Protein AF-A0A6G6ZBJ4-F1 (afdb_monomer_lite)

Organism: NCBI:txid1291243

Foldseek 3Di:
DVLLVQLVVLLVVLPPDVHLPCPPVCDPPCNPVVVPDCSSVSNVVSVVSVLVVLLVVLVVLLCCLVPVPDPPDDNVRDDVVSVVSNVVSVVSNVPSVD

InterPro domains:
  IPR000883 Cytochrome c oxidase subunit I [PF00115] (1-98)
  IPR000883 Cytochrome c oxidase subunit I [PR01165] (1-5)
  IPR000883 Cytochrome c oxidase subunit I [PR01165] (20-32)
  IPR000883 Cytochrome c oxidase subunit I [PR01165] (51-69)
  IPR000883 Cytochrome c oxidase subunit I [PR01165] (80-98)
  IPR000883 Cytochrome c oxidase subunit I [PTHR10422] (1-98)
  IPR023616 Cytochrome c oxidase-like, subunit I domain [PS50855] (1-98)
  IPR036927 Cytochrome c oxidase-like, subunit I superfamily [G3DSA:1.20.210.10] (1-98)
  IPR036927 Cytochrome c oxidase-like, subunit I superfamily [SSF81442] (1-98)

Secondary structure (DSSP, 8-state):
-TTHHHHHHHHHHTTSTT--TTTTTT-TTIIIII--SHHHHHHHHHHHHHHHHHHHHHHHHHHHHHHSS-TTS-GGGS-HHHHHHHHHHHHHHHHTT-

Sequence (98 aa):
FWLLPPSIMLLLMGLSGDGAGTGWTVYPPLSTFYHSGMSVDFTIFSLHLAGVSSILGALNFISTILNLKTKSLNMEKTSLFVWSVILTAILLLLSLPV

Structure (mmCIF, N/CA/C/O backbone):
data_AF-A0A6G6ZBJ4-F1
#
_entry.id   AF-A0A6G6ZBJ4-F1
#
loop_
_atom_site.group_PDB
_atom_site.id
_atom_site.type_symbol
_atom_site.label_atom_id
_atom_site.label_alt_id
_atom_site.label_comp_id
_atom_site.label_asym_id
_atom_site.label_entity_id
_atom_site.label_seq_id
_atom_site.pdbx_PDB_ins_code
_atom_site.Cartn_x
_atom_site.Cartn_y
_atom_site.Cartn_z
_atom_site.occupancy
_atom_site.B_iso_or_equiv
_atom_site.auth_seq_id
_atom_site.auth_comp_id
_atom_site.auth_asym_id
_atom_site.auth_atom_id
_atom_site.pdbx_PDB_model_num
ATOM 1 N N . PHE A 1 1 ? -0.796 -10.978 2.931 1.00 94.1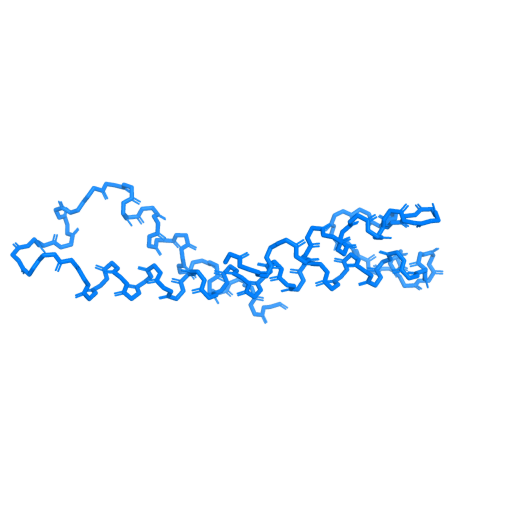9 1 PHE A N 1
ATOM 2 C CA . PHE A 1 1 ? 0.417 -11.824 2.874 1.00 94.19 1 PHE A CA 1
ATOM 3 C C . PHE A 1 1 ? 0.644 -12.386 1.478 1.00 94.19 1 PHE A C 1
ATOM 5 O O . PHE A 1 1 ? 1.629 -12.005 0.877 1.00 94.19 1 PHE A O 1
ATOM 12 N N . TRP A 1 2 ? -0.252 -13.212 0.924 1.00 97.06 2 TRP A N 1
ATOM 13 C CA . TRP A 1 2 ? -0.021 -13.919 -0.351 1.00 97.06 2 TRP A CA 1
ATOM 14 C C . TRP A 1 2 ? 0.225 -13.058 -1.600 1.00 97.06 2 TRP A C 1
ATOM 16 O O . TRP A 1 2 ? 0.738 -13.579 -2.579 1.00 97.06 2 TRP A O 1
ATOM 26 N N . LEU A 1 3 ? -0.079 -11.759 -1.567 1.00 97.75 3 LEU A N 1
ATOM 27 C CA . LEU A 1 3 ? 0.266 -10.828 -2.649 1.00 97.75 3 LEU A CA 1
ATOM 28 C C . LEU A 1 3 ? 1.724 -10.331 -2.588 1.00 97.75 3 LEU A C 1
ATOM 30 O O . LEU A 1 3 ? 2.244 -9.868 -3.598 1.00 97.75 3 LEU A O 1
ATOM 34 N N . LEU A 1 4 ? 2.401 -10.464 -1.439 1.00 97.94 4 LEU A N 1
ATOM 35 C CA . LEU A 1 4 ? 3.785 -10.011 -1.254 1.00 97.94 4 LEU A CA 1
ATOM 36 C C . LEU A 1 4 ? 4.830 -10.919 -1.930 1.00 97.94 4 LEU A C 1
ATOM 38 O O . LEU A 1 4 ? 5.763 -10.388 -2.527 1.00 97.94 4 LEU A O 1
ATOM 42 N N . PRO A 1 5 ? 4.727 -12.266 -1.900 1.00 98.25 5 PRO A N 1
ATOM 43 C CA . PRO A 1 5 ? 5.671 -13.096 -2.645 1.00 98.25 5 PRO A CA 1
ATOM 44 C C . PRO A 1 5 ? 5.640 -12.821 -4.162 1.00 98.25 5 PRO A C 1
ATOM 46 O O . PRO A 1 5 ? 6.710 -12.598 -4.729 1.00 98.25 5 PRO A O 1
ATOM 49 N N . PRO A 1 6 ? 4.464 -12.729 -4.824 1.00 98.00 6 PRO A N 1
ATOM 50 C CA . PRO A 1 6 ? 4.392 -12.307 -6.221 1.00 98.00 6 PRO A CA 1
ATOM 51 C C . PRO A 1 6 ? 4.907 -10.883 -6.457 1.00 98.00 6 PRO A C 1
ATOM 53 O O . PRO A 1 6 ? 5.586 -10.659 -7.455 1.00 98.00 6 PRO A O 1
ATOM 56 N N . SER A 1 7 ? 4.649 -9.927 -5.551 1.00 98.31 7 SER A N 1
ATOM 57 C CA . SER A 1 7 ? 5.170 -8.561 -5.708 1.00 98.31 7 SER A CA 1
ATOM 58 C C . SER A 1 7 ? 6.700 -8.544 -5.710 1.00 98.31 7 SER A C 1
ATOM 60 O O . SER A 1 7 ? 7.316 -7.952 -6.589 1.00 98.31 7 SER A O 1
ATOM 62 N N . ILE A 1 8 ? 7.336 -9.260 -4.781 1.00 98.19 8 ILE A N 1
ATOM 63 C CA . ILE A 1 8 ? 8.799 -9.370 -4.729 1.00 98.19 8 ILE A CA 1
ATOM 64 C C . ILE A 1 8 ? 9.338 -10.070 -5.981 1.00 98.19 8 ILE A C 1
ATOM 66 O O . ILE A 1 8 ? 10.340 -9.623 -6.531 1.00 98.19 8 ILE A O 1
ATOM 70 N N . MET A 1 9 ? 8.672 -11.120 -6.476 1.00 98.06 9 MET A N 1
ATOM 71 C CA . MET A 1 9 ? 9.073 -11.767 -7.731 1.00 98.06 9 MET A CA 1
ATOM 72 C C . MET A 1 9 ? 9.038 -10.796 -8.915 1.00 98.06 9 MET A C 1
ATOM 74 O O . MET A 1 9 ? 10.004 -10.741 -9.673 1.00 98.06 9 MET A O 1
ATOM 78 N N . LEU A 1 10 ? 7.980 -9.991 -9.045 1.00 97.75 10 LEU A N 1
ATOM 79 C CA . LEU A 1 10 ? 7.899 -8.957 -10.079 1.00 97.75 10 LEU A CA 1
ATOM 80 C C . LEU A 1 10 ? 8.994 -7.899 -9.914 1.00 97.75 10 LEU A C 1
ATOM 82 O O . LEU A 1 10 ? 9.611 -7.511 -10.899 1.00 97.75 10 LEU A O 1
ATOM 86 N N . LEU A 1 11 ? 9.300 -7.479 -8.681 1.00 97.06 11 LEU A N 1
ATOM 87 C CA . LEU A 1 11 ? 10.390 -6.531 -8.433 1.00 97.06 11 LEU A CA 1
ATOM 88 C C . LEU A 1 11 ? 11.737 -7.081 -8.918 1.00 97.06 11 LEU A C 1
ATOM 90 O O . LEU A 1 11 ? 12.503 -6.367 -9.555 1.00 97.06 11 LEU A O 1
ATOM 94 N N . LEU A 1 12 ? 12.009 -8.360 -8.644 1.00 96.88 12 LEU A N 1
ATOM 95 C CA . LEU A 1 12 ? 13.229 -9.035 -9.087 1.00 96.88 12 LEU A CA 1
ATOM 96 C C . LEU A 1 12 ? 13.278 -9.181 -10.614 1.00 96.88 12 LEU A C 1
ATOM 98 O O . LEU A 1 12 ? 14.336 -8.996 -11.205 1.00 96.88 12 LEU A O 1
ATOM 102 N N . MET A 1 13 ? 12.145 -9.449 -11.271 1.00 95.56 13 MET A N 1
ATOM 103 C CA . MET A 1 13 ? 12.053 -9.422 -12.739 1.00 95.56 13 MET A CA 1
ATOM 104 C C . MET A 1 13 ? 12.282 -8.012 -13.309 1.00 95.56 13 MET A C 1
ATOM 106 O O . MET A 1 13 ? 12.845 -7.868 -14.395 1.00 95.56 13 MET A O 1
ATOM 110 N N . GLY A 1 14 ? 11.927 -6.972 -12.551 1.00 93.31 14 GLY A N 1
ATOM 111 C CA . GLY A 1 14 ? 12.235 -5.571 -12.841 1.00 93.31 14 GLY A CA 1
ATOM 112 C C . GLY A 1 14 ? 13.732 -5.238 -12.877 1.00 93.31 14 GLY A C 1
ATOM 113 O O . GLY A 1 14 ? 14.098 -4.171 -13.358 1.00 93.31 14 GLY A O 1
ATOM 114 N N . LEU A 1 15 ? 14.611 -6.145 -12.431 1.00 91.56 15 LEU A N 1
ATOM 115 C CA . LEU A 1 15 ? 16.070 -6.020 -12.561 1.00 91.56 15 LEU A CA 1
ATOM 116 C C . LEU A 1 15 ? 16.604 -6.516 -13.916 1.00 91.56 15 LEU A C 1
ATOM 118 O O . LEU A 1 15 ? 17.809 -6.489 -14.143 1.00 91.56 15 LEU A O 1
ATOM 122 N N . SER A 1 16 ? 15.736 -7.009 -14.804 1.00 89.06 16 SER A N 1
ATOM 123 C CA . SER A 1 16 ? 16.140 -7.464 -16.137 1.00 89.06 16 SER A CA 1
ATOM 124 C C . SER A 1 16 ? 16.609 -6.313 -17.040 1.00 89.06 16 SER A C 1
ATOM 126 O O . SER A 1 16 ? 16.140 -5.178 -16.929 1.00 89.06 16 SER A O 1
ATOM 128 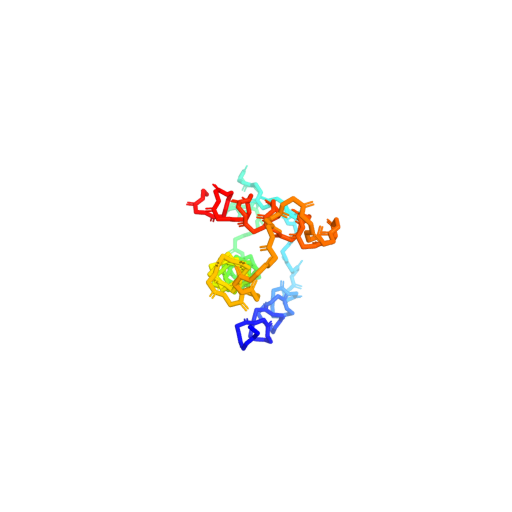N N . GLY A 1 17 ? 17.537 -6.614 -17.957 1.00 86.94 17 GLY A N 1
ATOM 129 C CA . GLY A 1 17 ? 18.163 -5.610 -18.825 1.00 86.94 17 GLY A CA 1
ATOM 130 C C . GLY A 1 17 ? 18.964 -4.591 -18.013 1.00 86.94 17 GLY A C 1
ATOM 131 O O . GLY A 1 17 ? 19.741 -4.973 -17.143 1.00 86.94 17 GLY A O 1
ATOM 132 N N . ASP A 1 18 ? 18.726 -3.305 -18.268 1.00 84.56 18 ASP A N 1
ATOM 133 C CA . ASP A 1 18 ? 19.316 -2.198 -17.498 1.00 84.56 18 ASP A CA 1
ATOM 134 C C . ASP A 1 18 ? 18.545 -1.890 -16.193 1.00 84.56 18 ASP A C 1
ATOM 136 O O . ASP A 1 18 ? 18.896 -0.970 -15.453 1.00 84.56 18 ASP A O 1
ATOM 140 N N . GLY A 1 19 ? 17.479 -2.647 -15.897 1.00 89.12 19 GLY A N 1
ATOM 141 C CA . GLY A 1 19 ? 16.625 -2.460 -14.726 1.00 89.12 19 GLY A CA 1
ATOM 142 C C . GLY A 1 19 ? 15.746 -1.201 -14.779 1.00 89.12 19 GLY A C 1
ATOM 143 O O . GLY A 1 19 ? 15.665 -0.499 -15.791 1.00 89.12 19 GLY A O 1
ATOM 144 N N . ALA A 1 20 ? 15.040 -0.920 -13.681 1.00 89.19 20 ALA A N 1
ATOM 145 C CA . ALA A 1 20 ? 14.269 0.312 -13.502 1.00 89.19 20 ALA A CA 1
ATOM 146 C C . ALA A 1 20 ? 15.166 1.446 -12.963 1.00 89.19 20 ALA A C 1
ATOM 148 O O . ALA A 1 20 ? 15.151 1.774 -11.776 1.00 89.19 20 ALA A O 1
ATOM 149 N N . GLY A 1 21 ? 15.958 2.063 -13.847 1.00 89.31 21 GLY A N 1
ATOM 150 C CA . GLY A 1 21 ? 16.888 3.164 -13.535 1.00 89.31 21 GLY A CA 1
ATOM 151 C C . GLY A 1 21 ? 16.235 4.515 -13.198 1.00 89.31 21 GLY A C 1
ATOM 152 O O . GLY A 1 21 ? 16.885 5.554 -13.231 1.00 89.31 21 GLY A O 1
ATOM 153 N N . THR A 1 22 ? 14.944 4.528 -12.869 1.00 89.69 22 THR A N 1
ATOM 154 C CA . THR A 1 22 ? 14.114 5.734 -12.714 1.00 89.69 22 THR A CA 1
ATOM 155 C C . THR A 1 22 ? 14.099 6.300 -11.291 1.00 89.69 22 THR A C 1
ATOM 157 O O . THR A 1 22 ? 13.352 7.235 -11.002 1.00 89.69 22 THR A O 1
ATOM 160 N N . GLY A 1 23 ? 14.871 5.700 -10.379 1.00 90.50 23 GLY A N 1
ATOM 161 C CA . GLY A 1 23 ? 14.771 5.941 -8.940 1.00 90.50 23 GLY A CA 1
ATOM 162 C C . GLY A 1 23 ? 13.486 5.367 -8.328 1.00 90.50 23 GLY A C 1
ATOM 163 O O . GLY A 1 23 ? 12.601 4.878 -9.029 1.00 90.50 23 GLY A O 1
ATOM 164 N N . TRP A 1 24 ? 13.373 5.438 -6.998 1.00 93.25 24 TRP A N 1
ATOM 165 C CA . TRP A 1 24 ? 12.251 4.845 -6.254 1.00 93.25 24 TRP A CA 1
ATOM 166 C C . TRP A 1 24 ? 10.910 5.571 -6.452 1.00 93.25 24 TRP A C 1
ATOM 168 O O . TRP A 1 24 ? 9.864 4.981 -6.208 1.00 93.25 24 TRP A O 1
ATOM 178 N N . THR A 1 25 ? 10.922 6.832 -6.899 1.00 94.06 25 THR A N 1
ATOM 179 C CA . THR A 1 25 ? 9.709 7.628 -7.158 1.00 94.06 25 THR A CA 1
ATOM 180 C C . THR A 1 25 ? 9.152 7.464 -8.574 1.00 94.06 25 THR A C 1
ATOM 182 O O . THR A 1 25 ? 8.032 7.894 -8.824 1.00 94.06 25 THR A O 1
ATOM 185 N N . VAL A 1 26 ? 9.913 6.867 -9.502 1.00 92.81 26 VAL A N 1
ATOM 186 C CA . VAL A 1 26 ? 9.465 6.531 -10.871 1.00 92.81 26 VAL A CA 1
ATOM 187 C C . VAL A 1 26 ?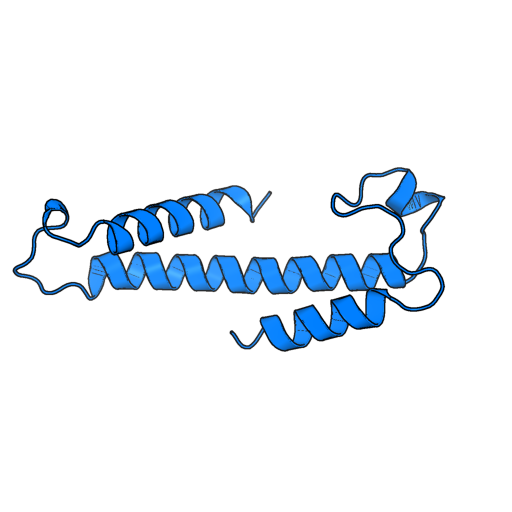 8.889 7.742 -11.643 1.00 92.81 26 VAL A C 1
ATOM 189 O O . VAL A 1 26 ? 7.912 7.635 -12.384 1.00 92.81 26 VAL A O 1
ATOM 192 N N . TYR A 1 27 ? 9.496 8.925 -11.490 1.00 93.00 27 TYR A N 1
ATOM 193 C CA . TYR A 1 27 ? 8.988 10.159 -12.108 1.00 93.00 27 TYR A CA 1
ATOM 194 C C . TYR A 1 27 ? 9.121 10.173 -13.650 1.00 93.00 27 TYR A C 1
ATOM 196 O O . TYR A 1 27 ? 10.209 9.916 -14.181 1.00 93.00 27 TYR A O 1
ATOM 204 N N . PRO A 1 28 ? 8.068 10.579 -14.387 1.00 91.56 28 PRO A N 1
ATOM 205 C CA . PRO A 1 28 ? 8.193 11.020 -15.779 1.00 91.56 28 PRO A CA 1
ATOM 206 C C . PRO A 1 28 ? 9.034 12.312 -15.886 1.00 91.56 28 PRO A C 1
ATOM 208 O O . PRO A 1 28 ? 9.052 13.093 -14.932 1.00 91.56 28 PRO A O 1
ATOM 211 N N . PRO A 1 29 ? 9.716 12.601 -17.018 1.00 92.44 29 PRO A N 1
ATOM 212 C CA . PRO A 1 29 ? 9.784 11.834 -18.269 1.00 92.44 29 PRO A CA 1
ATOM 213 C C . PRO A 1 29 ? 10.774 10.658 -18.240 1.00 92.44 29 PRO A C 1
ATOM 215 O O . PRO A 1 29 ? 10.841 9.892 -19.202 1.00 92.44 29 PRO A O 1
ATOM 218 N N . LEU A 1 30 ? 11.564 10.515 -17.172 1.00 89.56 30 LEU A N 1
ATOM 219 C CA . LEU A 1 30 ? 12.628 9.511 -17.086 1.00 89.56 30 LEU A CA 1
ATOM 220 C C . LEU A 1 30 ? 12.063 8.087 -17.175 1.00 89.56 30 LEU A C 1
ATOM 222 O O . LEU A 1 30 ? 12.592 7.267 -17.922 1.00 89.56 30 LEU A O 1
ATOM 226 N N . SER A 1 31 ? 10.949 7.827 -16.487 1.00 89.50 31 SER A N 1
ATOM 227 C CA . SER A 1 31 ? 10.254 6.536 -16.522 1.00 89.50 31 SER A CA 1
ATOM 228 C C . SER A 1 31 ? 9.497 6.234 -17.811 1.00 89.50 31 SER A C 1
ATOM 230 O O . SER A 1 31 ? 9.101 5.092 -18.003 1.00 89.50 31 SER A O 1
ATOM 232 N N . THR A 1 32 ? 9.312 7.209 -18.706 1.00 87.19 32 THR A N 1
ATOM 233 C CA . THR A 1 32 ? 8.512 7.019 -19.927 1.00 87.19 32 THR A CA 1
ATOM 234 C C . THR A 1 32 ? 9.339 7.086 -21.205 1.00 87.19 32 THR A C 1
ATOM 236 O O . THR A 1 32 ? 9.211 6.214 -22.055 1.00 87.19 32 THR A O 1
ATOM 239 N N . PHE A 1 33 ? 10.187 8.103 -21.374 1.00 85.94 33 PHE A N 1
ATOM 240 C CA . PHE A 1 33 ? 10.912 8.335 -22.633 1.00 85.94 33 PHE A CA 1
ATOM 241 C C . PHE A 1 33 ? 12.334 7.772 -22.632 1.00 85.94 33 PHE A C 1
ATOM 243 O O . PHE A 1 33 ? 12.880 7.507 -23.699 1.00 85.94 33 PHE A O 1
ATOM 250 N N . TYR A 1 34 ? 12.931 7.603 -21.451 1.00 82.00 34 TYR A N 1
ATOM 251 C CA . TYR A 1 34 ? 14.335 7.208 -21.308 1.00 82.00 34 TYR A CA 1
ATOM 252 C C . TYR A 1 34 ? 14.492 5.774 -20.781 1.00 82.00 34 TYR A C 1
ATOM 254 O O . TYR A 1 34 ? 15.378 5.061 -21.237 1.00 82.00 34 TYR A O 1
ATOM 262 N N . HIS A 1 35 ? 13.603 5.323 -19.887 1.00 82.69 35 HIS A N 1
ATOM 263 C CA . HIS A 1 35 ? 13.507 3.932 -19.425 1.00 82.69 35 HIS A CA 1
ATOM 264 C C . HIS A 1 35 ? 12.157 3.308 -19.814 1.00 82.69 35 HIS A C 1
ATOM 266 O O . HIS A 1 35 ? 11.346 2.980 -18.959 1.00 82.69 35 HIS A O 1
ATOM 272 N N . SER A 1 36 ? 11.907 3.121 -21.111 1.00 73.31 36 SER A N 1
ATOM 273 C CA . SER A 1 36 ? 10.657 2.538 -21.639 1.00 73.31 36 SER A CA 1
ATOM 274 C C . SER A 1 36 ? 10.634 0.999 -21.677 1.00 73.31 36 SER A C 1
ATOM 276 O O . SER A 1 36 ? 9.864 0.396 -22.423 1.00 73.31 36 SER A O 1
ATOM 278 N N . GLY A 1 37 ? 11.518 0.343 -20.922 1.00 85.19 37 GLY A N 1
ATOM 279 C CA . GLY A 1 37 ? 11.634 -1.114 -20.907 1.00 85.19 37 GLY A CA 1
ATOM 280 C C . GLY A 1 37 ? 10.614 -1.793 -19.989 1.00 85.19 37 GLY A C 1
ATOM 281 O O . GLY A 1 37 ? 10.158 -1.211 -19.007 1.00 85.19 37 GLY A O 1
ATOM 282 N N . MET A 1 38 ? 10.360 -3.085 -20.237 1.00 91.12 38 MET A N 1
ATOM 283 C CA . MET A 1 38 ? 9.523 -3.946 -19.376 1.00 91.12 38 MET A CA 1
ATOM 284 C C . MET A 1 38 ? 9.983 -3.985 -17.905 1.00 91.12 38 MET A C 1
ATOM 286 O O . MET A 1 38 ? 9.201 -4.329 -17.021 1.00 91.12 38 MET A O 1
ATOM 290 N N . SER A 1 39 ? 11.240 -3.626 -17.621 1.00 93.06 39 SER A N 1
ATOM 291 C CA . SER A 1 39 ? 11.771 -3.509 -16.260 1.00 93.06 39 SER A CA 1
ATOM 292 C C . SER A 1 39 ? 10.984 -2.510 -15.401 1.00 93.06 39 SER A C 1
ATOM 294 O O . SER A 1 39 ? 10.710 -2.779 -14.225 1.00 93.06 39 SER A O 1
ATOM 296 N N . VAL A 1 40 ? 10.573 -1.379 -15.986 1.00 94.81 40 VAL A N 1
ATOM 297 C CA . VAL A 1 40 ? 9.765 -0.359 -15.304 1.00 94.81 40 VAL A CA 1
ATOM 298 C C . VAL A 1 40 ? 8.346 -0.873 -15.081 1.00 94.81 40 VAL A C 1
ATOM 300 O O . VAL A 1 40 ? 7.838 -0.757 -13.967 1.00 94.81 40 VAL A O 1
ATOM 303 N N . ASP A 1 41 ? 7.752 -1.546 -16.068 1.00 94.81 41 ASP A N 1
ATOM 304 C CA . ASP A 1 41 ? 6.408 -2.126 -15.951 1.00 94.81 41 ASP A CA 1
ATOM 305 C C . ASP A 1 41 ? 6.328 -3.168 -14.827 1.00 94.81 41 ASP A C 1
ATOM 307 O O . ASP A 1 41 ? 5.436 -3.109 -13.977 1.00 94.81 41 ASP A O 1
ATOM 311 N N . PHE A 1 42 ? 7.289 -4.096 -14.754 1.00 96.31 42 PHE A N 1
ATOM 312 C CA . PHE A 1 42 ? 7.345 -5.078 -13.667 1.00 96.31 42 PHE A CA 1
ATOM 313 C C . PHE A 1 42 ? 7.495 -4.416 -12.293 1.00 96.31 42 PHE A C 1
ATOM 315 O O . PHE A 1 42 ? 6.863 -4.848 -11.325 1.00 96.31 42 PHE A O 1
ATOM 322 N N . THR A 1 43 ? 8.279 -3.339 -12.207 1.00 96.12 43 THR A N 1
ATOM 323 C CA . THR A 1 43 ? 8.435 -2.559 -10.971 1.00 96.12 43 THR A CA 1
ATOM 324 C C . THR A 1 43 ? 7.123 -1.875 -10.576 1.00 96.12 43 THR A C 1
ATOM 326 O O . THR A 1 43 ? 6.723 -1.942 -9.412 1.00 96.12 43 THR A O 1
ATOM 329 N N . ILE A 1 44 ? 6.395 -1.291 -11.533 1.00 96.12 44 ILE A N 1
ATOM 330 C CA . ILE A 1 44 ? 5.080 -0.681 -11.297 1.00 96.12 44 ILE A CA 1
ATOM 331 C C . ILE A 1 44 ? 4.084 -1.735 -10.799 1.00 96.12 44 ILE A C 1
ATOM 333 O O . ILE A 1 44 ? 3.443 -1.528 -9.766 1.00 96.12 44 ILE A O 1
ATOM 337 N N . PHE A 1 45 ? 3.970 -2.886 -11.467 1.00 97.38 45 PHE A N 1
ATOM 338 C CA . PHE A 1 45 ? 3.052 -3.948 -11.039 1.00 97.38 45 PHE A CA 1
ATOM 339 C C . PHE A 1 45 ? 3.421 -4.541 -9.673 1.00 97.38 45 PHE A C 1
ATOM 341 O O . PHE A 1 45 ? 2.531 -4.846 -8.876 1.00 97.38 45 PHE A O 1
ATOM 348 N N . SER A 1 46 ? 4.714 -4.656 -9.364 1.00 97.94 46 SER A N 1
ATOM 349 C CA . SER A 1 46 ? 5.187 -5.035 -8.030 1.00 97.94 46 SER A CA 1
ATOM 350 C C . SER A 1 46 ? 4.656 -4.087 -6.950 1.00 97.94 46 SER A C 1
ATOM 352 O O . SER A 1 46 ? 4.032 -4.535 -5.982 1.00 97.94 46 SER A O 1
ATOM 354 N N . LEU A 1 47 ? 4.839 -2.776 -7.139 1.00 97.00 47 LEU A N 1
ATOM 355 C CA . LEU A 1 47 ? 4.383 -1.765 -6.184 1.00 97.00 47 LEU A CA 1
ATOM 356 C C . LEU A 1 47 ? 2.858 -1.786 -6.014 1.00 97.00 47 LEU A C 1
ATOM 358 O O . LEU A 1 47 ? 2.377 -1.702 -4.885 1.00 97.00 47 LEU A O 1
ATOM 362 N N . HIS A 1 48 ? 2.097 -2.003 -7.092 1.00 97.75 48 HIS A N 1
ATOM 363 C CA . HIS A 1 48 ? 0.639 -2.160 -7.019 1.00 97.75 48 HIS A CA 1
ATOM 364 C C . HIS A 1 48 ? 0.228 -3.358 -6.152 1.00 97.75 48 HIS A C 1
ATOM 366 O O . HIS A 1 48 ? -0.608 -3.216 -5.258 1.00 97.75 48 HIS A O 1
ATOM 372 N N . LEU A 1 49 ? 0.826 -4.537 -6.362 1.00 98.25 49 LEU A N 1
ATOM 373 C CA . LEU A 1 49 ? 0.507 -5.727 -5.562 1.00 98.25 49 LEU A CA 1
ATOM 374 C C . LEU A 1 49 ? 0.852 -5.538 -4.079 1.00 98.25 49 LEU A C 1
ATOM 376 O O . LEU A 1 49 ? 0.075 -5.938 -3.203 1.00 98.25 49 LEU A O 1
ATOM 380 N N . ALA A 1 50 ? 1.985 -4.897 -3.785 1.00 98.19 50 ALA A N 1
ATOM 381 C CA . ALA A 1 50 ? 2.367 -4.551 -2.419 1.00 98.19 50 ALA A CA 1
ATOM 382 C C . ALA A 1 50 ? 1.388 -3.541 -1.787 1.00 98.19 50 ALA A C 1
ATOM 384 O O . ALA A 1 50 ? 0.987 -3.710 -0.628 1.00 98.19 50 ALA A O 1
ATOM 385 N N . GLY A 1 51 ? 0.940 -2.544 -2.556 1.00 98.00 51 GLY A N 1
ATOM 386 C CA . GLY A 1 51 ? -0.079 -1.573 -2.154 1.00 98.00 51 GLY A CA 1
ATOM 387 C C . GLY A 1 51 ? -1.409 -2.240 -1.801 1.00 98.00 51 GLY A C 1
ATOM 388 O O . GLY A 1 51 ? -1.911 -2.064 -0.690 1.00 98.00 51 GLY A O 1
ATOM 389 N N . VAL A 1 52 ? -1.931 -3.111 -2.671 1.00 98.31 52 VAL A N 1
ATOM 390 C CA . VAL A 1 52 ? -3.173 -3.866 -2.411 1.00 98.31 52 VAL A CA 1
ATOM 391 C C . VAL A 1 52 ? -3.044 -4.742 -1.161 1.00 98.31 52 VAL A C 1
ATOM 393 O O . VAL A 1 52 ? -3.948 -4.757 -0.322 1.00 98.31 52 VAL A 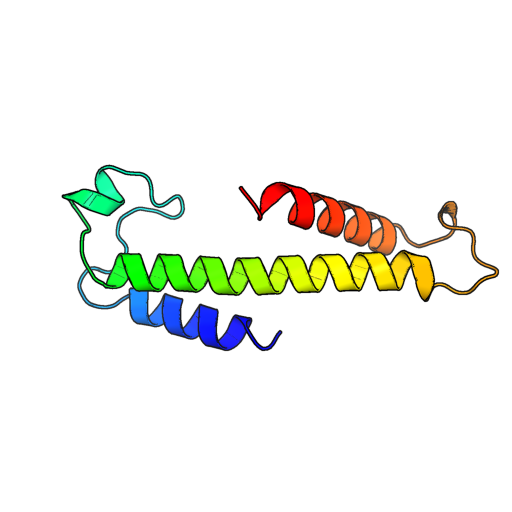O 1
ATOM 396 N N . SER A 1 53 ? -1.910 -5.431 -0.974 1.00 98.19 53 SER A N 1
ATOM 397 C CA . SER A 1 53 ? -1.668 -6.207 0.252 1.00 98.19 53 SER A CA 1
ATOM 398 C C . SER A 1 53 ? -1.725 -5.338 1.512 1.00 98.19 53 SER A C 1
ATOM 400 O O . SER A 1 53 ? -2.160 -5.818 2.561 1.00 98.19 53 SER A O 1
ATOM 402 N N . SER A 1 54 ? -1.267 -4.089 1.422 1.00 98.06 54 SER A N 1
ATOM 403 C CA . SER A 1 54 ? -1.203 -3.153 2.545 1.00 98.06 54 SER A CA 1
ATOM 404 C C . SER A 1 54 ? -2.581 -2.576 2.877 1.00 98.06 54 SER A C 1
ATOM 406 O O . SER A 1 54 ? -2.943 -2.546 4.051 1.00 98.06 54 SER A O 1
ATOM 408 N N . ILE A 1 55 ? -3.396 -2.234 1.869 1.00 98.31 55 ILE A N 1
ATOM 409 C CA . ILE A 1 55 ? -4.795 -1.798 2.052 1.00 98.31 55 ILE A CA 1
ATOM 410 C C . ILE A 1 55 ? -5.623 -2.902 2.723 1.00 98.31 55 ILE A C 1
ATOM 412 O O . ILE A 1 55 ? -6.309 -2.655 3.716 1.00 98.31 55 ILE A O 1
ATOM 416 N N . LEU A 1 56 ? -5.531 -4.142 2.226 1.00 98.25 56 LEU A N 1
ATOM 417 C CA . LEU A 1 56 ? -6.254 -5.277 2.810 1.00 98.25 56 LEU A CA 1
ATOM 418 C C . LEU A 1 56 ? -5.800 -5.564 4.250 1.00 98.25 56 LEU A C 1
ATOM 420 O O . LEU A 1 56 ? -6.623 -5.885 5.109 1.00 98.25 56 LEU A O 1
ATOM 424 N N . GLY A 1 57 ? -4.502 -5.420 4.531 1.00 98.25 57 GLY A N 1
ATOM 425 C CA . GLY A 1 57 ? -3.957 -5.519 5.885 1.00 98.25 57 GLY A CA 1
ATOM 426 C C . GLY A 1 57 ? -4.479 -4.419 6.813 1.00 98.25 57 GLY A C 1
ATOM 427 O O . GLY A 1 57 ? -4.897 -4.714 7.931 1.00 98.25 57 GLY A O 1
ATOM 428 N N . ALA A 1 58 ? -4.518 -3.171 6.342 1.00 98.38 58 ALA A N 1
ATOM 429 C CA . ALA A 1 58 ? -5.027 -2.029 7.096 1.00 98.38 58 ALA A CA 1
ATOM 430 C C . ALA A 1 58 ? -6.505 -2.205 7.478 1.00 98.38 58 ALA A C 1
ATOM 432 O O . ALA A 1 58 ? -6.860 -2.055 8.648 1.00 98.38 58 ALA A O 1
ATOM 433 N N . LEU A 1 59 ? -7.353 -2.611 6.527 1.00 98.19 59 LEU A N 1
ATOM 434 C CA . LEU A 1 59 ? -8.762 -2.923 6.786 1.00 98.19 59 LEU A CA 1
ATOM 435 C C . LEU A 1 59 ? -8.922 -4.026 7.841 1.00 98.19 59 LEU A C 1
ATOM 437 O O . LEU A 1 59 ? -9.744 -3.900 8.753 1.00 98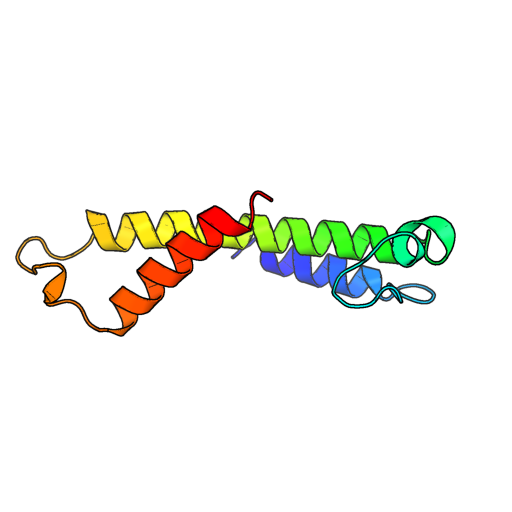.19 59 LEU A O 1
ATOM 441 N N . ASN A 1 60 ? -8.110 -5.084 7.757 1.00 98.00 60 ASN A N 1
ATOM 442 C CA . ASN A 1 60 ? -8.123 -6.164 8.740 1.00 98.00 60 ASN A CA 1
ATOM 443 C C . ASN A 1 60 ? -7.753 -5.645 10.141 1.00 98.00 60 ASN A C 1
ATOM 445 O O . ASN A 1 60 ? -8.518 -5.871 11.083 1.00 98.00 60 ASN A O 1
ATOM 449 N N . PHE A 1 61 ? -6.653 -4.895 10.279 1.00 98.19 61 PHE A N 1
ATOM 450 C CA . PHE A 1 61 ? -6.234 -4.333 11.566 1.00 98.19 61 PHE A CA 1
ATOM 451 C C . PHE A 1 61 ? -7.286 -3.403 12.171 1.00 98.19 61 PHE A C 1
ATOM 453 O O . PHE A 1 61 ? -7.600 -3.551 13.351 1.00 98.19 61 PHE A O 1
ATOM 460 N N . ILE A 1 62 ? -7.878 -2.505 11.379 1.00 97.69 62 ILE A N 1
ATOM 461 C CA . ILE A 1 62 ? -8.951 -1.614 11.846 1.00 97.69 62 ILE A CA 1
ATOM 462 C C . ILE A 1 62 ? -10.124 -2.443 12.380 1.00 97.69 62 ILE A C 1
ATOM 464 O O . ILE A 1 62 ? -10.559 -2.240 13.514 1.00 97.69 62 ILE A O 1
ATOM 468 N N . SER A 1 63 ? -10.601 -3.420 11.602 1.00 97.44 63 SER A N 1
ATOM 469 C CA . SER A 1 63 ? -11.732 -4.257 12.017 1.00 97.44 63 SER A CA 1
ATOM 470 C C . SER A 1 63 ? -11.423 -5.073 13.276 1.00 97.44 63 SER A C 1
ATOM 472 O O . SER A 1 63 ? -12.260 -5.169 14.170 1.00 97.44 63 SER A O 1
ATOM 474 N N . THR A 1 64 ? -10.205 -5.604 13.387 1.00 96.88 64 THR A N 1
ATOM 475 C CA . THR A 1 64 ? -9.771 -6.432 14.513 1.00 96.88 64 THR A CA 1
ATOM 476 C C . THR A 1 64 ? -9.677 -5.604 15.790 1.00 96.88 64 THR A C 1
ATOM 478 O O . THR A 1 64 ? -10.207 -6.005 16.824 1.00 96.88 64 THR A O 1
ATOM 481 N N . ILE A 1 65 ? -9.059 -4.423 15.727 1.00 96.06 65 ILE A N 1
ATOM 482 C CA . ILE A 1 65 ? -8.877 -3.557 16.897 1.00 96.06 65 ILE A CA 1
ATOM 483 C C . ILE A 1 65 ? -10.226 -3.032 17.411 1.00 96.06 65 ILE A C 1
ATOM 485 O O . ILE A 1 65 ? -10.432 -2.967 18.624 1.00 96.06 65 ILE A O 1
ATOM 489 N N . LEU A 1 66 ? -11.155 -2.695 16.512 1.00 93.94 66 LEU A N 1
ATOM 490 C CA . LEU A 1 66 ? -12.469 -2.173 16.894 1.00 93.94 66 LEU A CA 1
ATOM 491 C C . LEU A 1 66 ? -13.432 -3.272 17.368 1.00 93.94 66 LEU A C 1
ATOM 493 O O . LEU A 1 66 ? -14.110 -3.082 18.377 1.00 93.94 66 LEU A O 1
ATOM 497 N N . ASN A 1 67 ? -13.480 -4.421 16.684 1.00 94.19 67 ASN A N 1
ATOM 498 C CA . ASN A 1 67 ? -14.529 -5.426 16.904 1.00 94.19 67 ASN A CA 1
ATOM 499 C C . ASN A 1 67 ? -14.093 -6.629 17.748 1.00 94.19 67 ASN A C 1
ATOM 501 O O . ASN A 1 67 ? -14.938 -7.245 18.397 1.00 94.19 67 ASN A O 1
ATOM 505 N N . LEU A 1 68 ? -12.807 -6.991 17.743 1.00 92.31 68 LEU A N 1
ATOM 506 C CA . LEU A 1 68 ? -12.306 -8.197 18.420 1.00 92.31 68 LEU A CA 1
ATOM 507 C C . LEU A 1 68 ? -11.593 -7.899 19.746 1.00 92.31 68 LEU A C 1
ATOM 509 O O . LEU A 1 68 ? -11.105 -8.814 20.409 1.00 92.31 68 LEU A O 1
ATOM 513 N N . LYS A 1 69 ? -11.563 -6.635 20.183 1.00 89.00 69 LYS A N 1
ATOM 514 C CA . LYS A 1 69 ? -11.098 -6.277 21.526 1.00 89.00 69 LYS A CA 1
ATOM 515 C C . LYS A 1 69 ? -12.044 -6.849 22.591 1.00 89.00 69 LYS A C 1
ATOM 517 O O . LYS A 1 69 ? -13.262 -6.873 22.426 1.00 89.00 69 LYS A O 1
ATOM 522 N N . THR A 1 70 ? -11.496 -7.253 23.737 1.00 88.56 70 THR A N 1
ATOM 523 C CA . THR A 1 70 ? -12.293 -7.659 24.906 1.00 88.56 70 THR A CA 1
ATOM 524 C C . THR A 1 70 ? -13.271 -6.552 25.309 1.00 88.56 70 THR A C 1
ATOM 526 O O . THR A 1 70 ? -12.852 -5.427 25.595 1.00 88.56 70 THR A O 1
ATOM 529 N N . LYS A 1 71 ? -14.565 -6.885 25.384 1.00 82.69 71 LYS A N 1
ATOM 530 C CA . LYS A 1 71 ? -15.670 -5.929 25.597 1.00 82.69 71 LYS A CA 1
ATOM 531 C C . LYS A 1 71 ? -15.538 -5.059 26.855 1.00 82.69 71 LYS A C 1
ATOM 533 O O . LYS A 1 71 ? -16.081 -3.964 26.889 1.00 82.69 71 LYS A O 1
ATOM 538 N N . SER A 1 72 ? -14.827 -5.530 27.879 1.00 86.88 72 SER A N 1
ATOM 539 C CA . SER A 1 72 ? -14.614 -4.807 29.141 1.00 86.88 72 SER A CA 1
ATOM 540 C C . SER A 1 72 ? -13.455 -3.801 29.111 1.00 86.88 72 SER A C 1
ATOM 542 O O . SER A 1 72 ? -13.335 -2.986 30.027 1.00 86.88 72 SER A O 1
ATOM 544 N N . LEU A 1 73 ? -12.589 -3.833 28.091 1.00 90.88 73 LEU A N 1
ATOM 545 C CA . LEU A 1 73 ? -11.475 -2.892 27.969 1.00 90.88 73 LEU A CA 1
ATOM 546 C C . LEU A 1 73 ? -11.916 -1.641 27.209 1.00 90.88 73 LEU A C 1
ATOM 548 O O . LEU A 1 73 ? -12.349 -1.723 26.063 1.00 90.88 73 LEU A O 1
ATOM 552 N N . ASN A 1 74 ? -11.736 -0.459 27.804 1.00 91.19 74 ASN A N 1
ATOM 553 C CA . ASN A 1 74 ? -11.877 0.797 27.064 1.00 91.19 74 ASN A CA 1
ATOM 554 C C . ASN A 1 74 ? -10.720 0.962 26.056 1.00 91.19 74 ASN A C 1
ATOM 556 O O . ASN A 1 74 ? -9.658 0.369 26.231 1.00 91.19 74 ASN A O 1
ATOM 560 N N . MET A 1 75 ? -10.913 1.723 24.974 1.00 91.12 75 MET A N 1
ATOM 561 C CA . MET A 1 75 ? -9.870 1.948 23.956 1.00 91.12 75 MET A CA 1
ATOM 562 C C . MET A 1 75 ? -8.667 2.702 24.538 1.00 91.12 75 MET A C 1
ATOM 564 O O . MET A 1 75 ? -7.524 2.382 24.252 1.00 91.12 75 MET A O 1
ATOM 568 N N . GLU A 1 76 ? -8.910 3.620 25.467 1.00 92.25 76 GLU A N 1
ATOM 569 C CA . GLU A 1 76 ? -7.858 4.337 26.202 1.00 92.25 76 GLU A CA 1
ATOM 570 C C . GLU A 1 76 ? -6.940 3.411 27.013 1.00 92.25 76 GLU A C 1
ATOM 572 O O . GLU A 1 76 ? -5.808 3.770 27.316 1.00 92.25 76 GLU A O 1
ATOM 577 N N . LYS A 1 77 ? -7.416 2.207 27.358 1.00 92.75 77 LYS A N 1
ATOM 578 C CA . LYS A 1 77 ? -6.670 1.225 28.155 1.00 92.75 77 LYS A CA 1
ATOM 579 C C . LYS A 1 77 ? -5.890 0.218 27.300 1.00 92.75 77 LYS A C 1
ATOM 581 O O . LYS A 1 77 ? -5.284 -0.692 27.860 1.00 92.75 77 LYS A O 1
ATOM 586 N N . THR A 1 78 ? -5.913 0.323 25.968 1.00 94.69 78 THR A N 1
ATOM 587 C CA . THR A 1 78 ? -5.084 -0.533 25.103 1.00 94.69 78 THR A CA 1
ATOM 588 C C . THR A 1 78 ? -3.637 -0.049 25.072 1.00 94.69 78 THR A C 1
ATOM 590 O O . THR A 1 78 ? -3.363 1.130 25.285 1.00 94.69 78 THR A O 1
ATOM 593 N N . SER A 1 79 ? -2.696 -0.948 24.773 1.00 96.00 79 SER A N 1
ATOM 594 C CA . SER A 1 79 ? -1.280 -0.584 24.689 1.00 96.00 79 SER A CA 1
ATOM 595 C C . SER A 1 79 ? -1.016 0.461 23.597 1.00 96.00 79 SER A C 1
ATOM 597 O O . SER A 1 79 ? -1.713 0.516 22.581 1.00 96.00 79 SER A O 1
ATOM 599 N N . LEU A 1 80 ? 0.040 1.261 23.775 1.00 96.88 80 LEU A N 1
ATOM 600 C CA . LEU A 1 80 ? 0.467 2.259 22.784 1.00 96.88 80 LEU A CA 1
ATOM 601 C C . LEU A 1 80 ? 0.822 1.636 21.424 1.00 96.88 80 LEU A C 1
ATOM 603 O O . LEU A 1 80 ? 0.705 2.298 20.399 1.00 96.88 80 LEU A O 1
ATOM 607 N N . PHE A 1 81 ? 1.199 0.355 21.397 1.00 97.69 81 PHE A N 1
ATOM 608 C CA . PHE A 1 81 ? 1.419 -0.375 20.150 1.00 97.69 81 PHE A CA 1
ATOM 609 C C . PHE A 1 81 ? 0.122 -0.561 19.348 1.00 97.69 81 PHE A C 1
ATOM 611 O O . PHE A 1 81 ? 0.105 -0.347 18.143 1.00 97.69 81 PHE A O 1
ATOM 618 N N . VAL A 1 82 ? -0.996 -0.898 19.998 1.00 96.94 82 VAL A N 1
ATOM 619 C CA . VAL A 1 82 ? -2.293 -0.994 19.302 1.00 96.94 82 VAL A CA 1
ATOM 620 C C . VAL A 1 82 ? -2.710 0.376 18.757 1.00 96.94 82 VAL A C 1
ATOM 622 O O . VAL A 1 82 ? -3.214 0.469 17.639 1.00 96.94 82 VAL A O 1
ATOM 625 N N . TRP A 1 83 ? -2.429 1.445 19.508 1.00 97.12 83 TRP A N 1
ATOM 626 C CA . TRP A 1 83 ? -2.643 2.822 19.060 1.00 97.12 83 TRP A CA 1
ATOM 627 C C . TRP A 1 83 ? -1.778 3.211 17.850 1.00 97.12 83 TRP A C 1
ATOM 629 O O . TRP A 1 83 ? -2.272 3.855 16.925 1.00 97.12 83 TRP A O 1
ATOM 639 N N . SER A 1 84 ? -0.508 2.807 17.797 1.00 98.00 84 SER A N 1
ATOM 640 C CA . SER A 1 84 ? 0.325 3.081 16.621 1.00 98.00 84 SER A CA 1
ATOM 641 C C . SER A 1 84 ? -0.118 2.263 15.402 1.00 98.00 84 SER A C 1
ATOM 643 O O . SER A 1 84 ? -0.133 2.782 14.284 1.00 98.00 84 SER A O 1
ATOM 645 N N . VAL A 1 85 ? -0.557 1.015 15.600 1.00 98.25 85 VAL A N 1
ATOM 646 C CA . VAL A 1 85 ? -1.082 0.163 14.521 1.00 98.25 85 VAL A CA 1
ATOM 647 C C . VAL A 1 85 ? -2.386 0.723 13.945 1.00 98.25 85 VAL A C 1
ATOM 649 O O . VAL A 1 85 ? -2.537 0.760 12.727 1.00 98.25 85 VAL A O 1
ATOM 652 N N . ILE A 1 86 ? -3.317 1.218 14.770 1.00 97.81 86 ILE A N 1
ATOM 653 C CA . ILE A 1 86 ? -4.558 1.808 14.237 1.00 97.81 86 ILE A CA 1
ATOM 654 C C . ILE A 1 86 ? -4.284 3.105 13.461 1.00 97.81 86 ILE A C 1
ATOM 656 O O . ILE A 1 86 ? -4.855 3.299 12.390 1.00 97.81 86 ILE A O 1
ATOM 660 N N . LEU A 1 87 ? -3.366 3.957 13.939 1.00 98.12 87 LEU A N 1
ATOM 661 C CA . LEU A 1 87 ? -2.971 5.178 13.228 1.00 98.12 87 LEU A CA 1
ATOM 662 C C . LEU A 1 87 ? -2.314 4.863 11.881 1.00 98.12 87 LEU A C 1
ATOM 664 O O . LEU A 1 87 ? -2.691 5.434 10.860 1.00 98.12 87 LEU A O 1
ATOM 668 N N . THR A 1 88 ? -1.364 3.929 11.857 1.00 98.25 88 THR A N 1
ATOM 669 C CA . THR A 1 88 ? -0.698 3.514 10.613 1.00 98.25 88 THR A CA 1
ATOM 670 C C . THR A 1 88 ? -1.676 2.879 9.627 1.00 98.25 88 THR A C 1
ATOM 672 O O . THR A 1 88 ? -1.625 3.201 8.443 1.00 98.25 88 THR A O 1
ATOM 675 N N . ALA A 1 89 ? -2.621 2.057 10.090 1.00 98.25 89 ALA A N 1
ATOM 676 C CA . ALA A 1 89 ? -3.657 1.483 9.235 1.00 98.25 89 ALA A CA 1
ATOM 677 C C . ALA A 1 89 ? -4.561 2.558 8.599 1.00 98.25 89 ALA A C 1
ATOM 679 O O . ALA A 1 89 ? -4.856 2.476 7.408 1.00 98.25 89 ALA A O 1
ATOM 680 N N . ILE A 1 90 ? -4.955 3.591 9.355 1.00 98.38 90 ILE A N 1
ATOM 681 C CA . ILE A 1 90 ? -5.726 4.724 8.816 1.00 98.38 90 ILE A CA 1
ATOM 682 C C . ILE A 1 90 ? -4.916 5.470 7.749 1.00 98.38 90 ILE A C 1
ATOM 684 O O . ILE A 1 90 ? -5.438 5.743 6.670 1.00 98.38 90 ILE A O 1
ATOM 688 N N . LEU A 1 91 ? -3.640 5.765 8.017 1.00 98.19 91 LEU A N 1
ATOM 689 C CA . LEU A 1 91 ? -2.777 6.458 7.059 1.00 98.19 91 LEU A CA 1
ATOM 690 C C . LEU A 1 91 ? -2.606 5.662 5.761 1.00 98.19 91 LEU A C 1
ATOM 692 O O . LEU A 1 91 ? -2.746 6.243 4.692 1.00 98.19 91 LEU A O 1
ATOM 696 N N . LEU A 1 92 ? -2.376 4.348 5.843 1.00 97.81 92 LEU A N 1
ATOM 697 C CA . LEU A 1 92 ? -2.256 3.478 4.665 1.00 97.81 92 LEU A CA 1
ATOM 698 C C . LEU A 1 92 ? -3.524 3.481 3.805 1.00 97.81 92 LEU A C 1
ATOM 700 O O . LEU A 1 92 ? -3.440 3.487 2.580 1.00 97.81 92 LEU A O 1
ATOM 704 N N . LEU A 1 93 ? -4.702 3.482 4.433 1.00 96.88 93 LEU A N 1
ATOM 705 C CA . LEU A 1 93 ? -5.972 3.489 3.711 1.00 96.88 93 LEU A CA 1
ATOM 706 C C . LEU A 1 93 ? -6.226 4.819 2.988 1.00 96.88 93 LEU A C 1
ATOM 708 O O . LEU A 1 93 ? -6.833 4.822 1.922 1.00 96.88 93 LEU A O 1
ATOM 712 N N . LEU A 1 94 ? -5.758 5.932 3.556 1.00 97.44 94 LEU A N 1
ATOM 713 C CA . LEU A 1 94 ? -5.907 7.260 2.963 1.00 97.44 94 LEU A CA 1
ATOM 714 C C . LEU A 1 94 ? -4.828 7.582 1.920 1.00 97.44 94 LEU A C 1
ATOM 716 O O . LEU A 1 94 ? -5.093 8.376 1.025 1.00 97.44 94 LEU A O 1
ATOM 720 N N . SER A 1 95 ? -3.626 7.005 2.029 1.00 96.44 95 SER A N 1
ATOM 721 C CA . SER A 1 95 ? -2.492 7.360 1.166 1.00 96.44 95 SER A CA 1
ATOM 722 C C . SER A 1 95 ? -2.327 6.485 -0.075 1.00 96.44 95 SER A C 1
ATOM 724 O O . SER A 1 95 ? -1.788 6.964 -1.063 1.00 96.44 95 SER A O 1
ATOM 726 N N . LEU A 1 96 ? -2.752 5.218 -0.038 1.00 94.50 96 LEU A N 1
ATOM 727 C CA . LEU A 1 96 ? -2.512 4.255 -1.123 1.00 94.50 96 LEU A CA 1
ATOM 728 C C . LEU A 1 96 ? -3.492 4.292 -2.315 1.00 94.50 96 LEU A C 1
ATOM 730 O O . 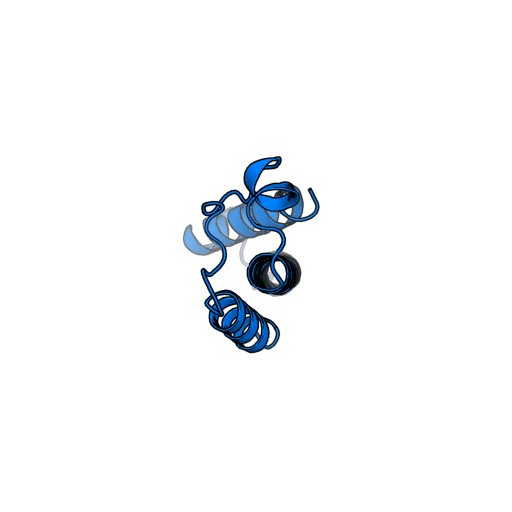LEU A 1 96 ? -3.108 3.795 -3.370 1.00 94.50 96 LEU A O 1
ATOM 734 N N . PRO A 1 97 ? -4.733 4.813 -2.211 1.00 92.25 97 PRO A N 1
ATOM 735 C CA . PRO A 1 97 ? -5.607 4.971 -3.380 1.00 92.25 97 PRO A CA 1
ATOM 736 C C . PRO A 1 97 ? -5.219 6.118 -4.331 1.00 92.25 97 PRO A C 1
ATOM 738 O O . PRO A 1 97 ? -5.904 6.298 -5.337 1.00 92.25 97 PRO A O 1
ATOM 741 N N . VAL A 1 98 ? -4.208 6.918 -3.970 1.00 82.62 98 VAL A N 1
ATOM 742 C CA . VAL A 1 98 ? -3.731 8.105 -4.703 1.00 82.62 98 VAL A CA 1
ATOM 743 C C . VAL A 1 98 ? -2.657 7.706 -5.705 1.00 82.62 98 VAL A C 1
ATOM 745 O O . VAL A 1 98 ? -2.739 8.196 -6.852 1.00 82.62 98 VAL A O 1
#

pLDDT: mean 94.04, std 4.88, range [73.31, 98.38]

Radius of gyration: 18.2 Å; chains: 1; bounding box: 35×26×52 Å